Protein AF-A0A7J9YFP3-F1 (afdb_monomer)

Nearest PDB structures (foldseek):
  9b9x-assembly1_A-2  TM=4.489E-01  e=1.096E+00  Vreelandella titanicae
  1pk8-assembly1_D  TM=6.316E-01  e=3.745E+00  Rattus norvegicus
  9f9p-assembly1_C  TM=5.168E-01  e=2.381E+00  Trypanosoma cruzi
  4p76-assembly1_A  TM=4.258E-01  e=6.701E+00  Dipsastraea favus

Secondary structure (DSSP, 8-state):
-----HHHHHHHHHHHHHHHHHHHHHHHHHHHHHHHHHHHHHHHHHHHHHHHHHTT-GGGHHHHHHHHSPTT-EEEEEEETTEEEEEEEE--GGGSSTT--EEEEEEEPPPTTT--S-SEEEEE---GGG---

Solvent-accessible surface area (backbone atoms only — not comparable to full-atom values): 7342 Å² total; per-residue (Å²): 138,88,77,83,71,57,64,73,51,48,58,50,51,51,52,50,53,51,50,53,51,52,50,50,51,51,52,51,50,53,51,50,52,52,52,51,52,43,45,50,28,22,39,53,28,9,44,52,37,12,51,33,43,15,71,58,44,52,85,51,35,62,61,51,35,70,73,50,27,49,82,71,28,33,38,38,36,41,36,48,101,85,29,30,37,13,36,22,35,29,61,42,69,91,66,77,46,78,90,48,71,44,76,24,72,24,74,28,66,48,41,93,87,57,77,79,69,70,82,44,79,50,74,44,77,46,74,74,86,75,77,73,136

Foldseek 3Di:
DDDPPPPVVVVVVVVVVVVVVVVVVVLVVVQVVQQVQQLVLQQVLQAVCQVCVLAVNNVCSQVSCLVRHDAFKKKKWWQAPAFIKIKIKDDGDPCSDPPDIHIYMDTDHHDPPSPDDHIDMDIDGGPPVPPDD

Radius of gyration: 23.88 Å; Cα contacts (8 Å, |Δi|>4): 193; chains: 1; bounding box: 61×21×76 Å

Sequence (133 aa):
MGRCHGDRGAVTVEAAIGMVALVAVLAMALAGFAAVIDQLRCTDAAREVARLAARGERERAGEVVSRIAPPGARWELRTEAGGITAVVHAGPVRGLLPGIRLRAEAFAIPEPGVASAGTRRDRGAPDERRGVP

Mean predicted aligned error: 8.43 Å

Structure (mmCIF, N/CA/C/O backbone):
data_AF-A0A7J9YFP3-F1
#
_entry.id   AF-A0A7J9YFP3-F1
#
loop_
_atom_site.group_PDB
_atom_site.id
_atom_site.type_symbol
_atom_site.label_atom_id
_atom_site.label_alt_id
_atom_site.label_comp_id
_atom_site.label_asym_id
_atom_site.label_entity_id
_atom_site.label_seq_id
_atom_site.pdbx_PDB_ins_code
_atom_site.Cartn_x
_atom_site.Cartn_y
_atom_site.Cartn_z
_atom_site.occupancy
_atom_site.B_iso_or_equiv
_atom_site.auth_seq_id
_atom_site.auth_comp_id
_atom_site.auth_asym_id
_atom_site.auth_atom_id
_atom_site.pdbx_PDB_model_num
ATOM 1 N N . MET A 1 1 ? 41.202 -6.121 -49.914 1.00 46.91 1 MET A N 1
ATOM 2 C CA . MET A 1 1 ? 41.408 -5.210 -48.763 1.00 46.91 1 MET A CA 1
ATOM 3 C C . MET A 1 1 ? 40.055 -4.696 -48.280 1.00 46.91 1 MET A C 1
ATOM 5 O O . MET A 1 1 ? 39.576 -3.676 -48.761 1.00 46.91 1 MET A O 1
ATOM 9 N N . GLY A 1 2 ? 39.396 -5.455 -47.398 1.00 53.03 2 GLY A N 1
ATOM 10 C CA . GLY A 1 2 ? 38.130 -5.063 -46.773 1.00 53.03 2 GLY A CA 1
ATOM 11 C C . GLY A 1 2 ? 38.405 -4.117 -45.610 1.00 53.03 2 GLY A C 1
ATOM 12 O O . GLY A 1 2 ? 39.149 -4.468 -44.701 1.00 53.03 2 GLY A O 1
ATOM 13 N N . ARG A 1 3 ? 37.873 -2.896 -45.676 1.00 60.75 3 ARG A N 1
ATOM 14 C CA . ARG A 1 3 ? 38.041 -1.882 -44.630 1.00 60.75 3 ARG A CA 1
ATOM 15 C C . ARG A 1 3 ? 37.010 -2.094 -43.523 1.00 60.75 3 ARG A C 1
ATOM 17 O O . ARG A 1 3 ? 35.828 -2.274 -43.805 1.00 60.75 3 ARG A O 1
ATOM 24 N N . CYS A 1 4 ? 37.488 -2.033 -42.283 1.00 59.19 4 CYS A N 1
ATOM 25 C CA . CYS A 1 4 ? 36.771 -2.213 -41.024 1.00 59.19 4 CYS A CA 1
ATOM 26 C C . CYS A 1 4 ? 35.695 -1.131 -40.815 1.00 59.19 4 CYS A C 1
ATOM 28 O O . CYS A 1 4 ? 35.907 -0.141 -40.123 1.00 59.19 4 CYS A O 1
ATOM 30 N N . HIS A 1 5 ? 34.527 -1.315 -41.428 1.00 59.22 5 HIS A N 1
ATOM 31 C CA . HIS A 1 5 ? 33.315 -0.544 -41.123 1.00 59.22 5 HIS A CA 1
ATOM 32 C C . HIS A 1 5 ? 32.580 -1.071 -39.868 1.00 59.22 5 HIS A C 1
ATOM 34 O O . HIS A 1 5 ? 31.566 -0.504 -39.472 1.00 59.22 5 HIS A O 1
ATOM 40 N N . GLY A 1 6 ? 33.091 -2.141 -39.241 1.00 60.69 6 GLY A N 1
ATOM 41 C CA . GLY A 1 6 ? 32.480 -2.820 -38.092 1.00 60.69 6 GLY A CA 1
ATOM 42 C C . GLY A 1 6 ? 32.704 -2.133 -36.740 1.00 60.69 6 GLY A C 1
ATOM 43 O O . GLY A 1 6 ? 31.748 -1.990 -35.986 1.00 60.69 6 GLY A O 1
ATOM 44 N N . ASP A 1 7 ? 33.911 -1.634 -36.448 1.00 64.00 7 ASP A N 1
ATOM 45 C CA . ASP A 1 7 ? 34.243 -1.126 -35.100 1.00 64.00 7 ASP A CA 1
ATOM 46 C C . ASP A 1 7 ? 33.474 0.143 -34.716 1.00 64.00 7 ASP A C 1
ATOM 48 O O . ASP A 1 7 ? 33.037 0.298 -33.580 1.00 64.00 7 ASP A O 1
ATOM 52 N N . ARG A 1 8 ? 33.248 1.055 -35.671 1.00 65.69 8 ARG A N 1
ATOM 53 C CA . ARG A 1 8 ? 32.551 2.326 -35.404 1.00 65.69 8 ARG A CA 1
ATOM 54 C C . ARG A 1 8 ? 31.045 2.128 -35.160 1.00 65.69 8 ARG A C 1
ATOM 56 O O . ARG A 1 8 ? 30.441 2.859 -34.377 1.00 65.69 8 ARG A O 1
ATOM 63 N N . GLY A 1 9 ? 30.449 1.132 -35.820 1.00 63.62 9 GLY A N 1
ATOM 64 C CA . GLY A 1 9 ? 29.070 0.709 -35.575 1.00 63.62 9 GLY A CA 1
ATOM 65 C C . GLY A 1 9 ? 28.938 -0.061 -34.261 1.00 63.62 9 GLY A C 1
ATOM 66 O O . GLY A 1 9 ? 28.030 0.224 -33.486 1.00 63.62 9 GLY A O 1
ATOM 67 N N . ALA A 1 10 ? 29.884 -0.961 -33.973 1.00 74.88 10 ALA A N 1
ATOM 68 C CA . ALA A 1 10 ? 29.902 -1.770 -32.756 1.00 74.88 10 ALA A CA 1
ATOM 69 C C . ALA A 1 10 ? 29.914 -0.918 -31.476 1.00 74.88 10 ALA A C 1
ATOM 71 O O . ALA A 1 10 ? 29.059 -1.125 -30.620 1.00 74.88 10 ALA A O 1
ATOM 72 N N . VAL A 1 11 ? 30.779 0.102 -31.379 1.00 77.31 11 VAL A N 1
ATOM 73 C CA . VAL A 1 11 ? 30.829 0.981 -30.188 1.00 77.31 11 VAL A CA 1
ATOM 74 C C . VAL A 1 11 ? 29.546 1.793 -29.984 1.00 77.31 11 VAL A C 1
ATOM 76 O O . VAL A 1 11 ? 29.154 2.081 -28.856 1.00 77.31 11 VAL A O 1
ATOM 79 N N . THR A 1 12 ? 28.854 2.145 -31.073 1.00 85.38 12 THR A N 1
ATOM 80 C CA . THR A 1 12 ? 27.590 2.896 -31.009 1.00 85.38 12 THR A CA 1
ATOM 81 C C . THR A 1 12 ? 26.437 1.983 -30.594 1.00 85.38 12 THR A C 1
ATOM 83 O O . THR A 1 12 ? 25.585 2.382 -29.803 1.00 85.38 12 THR A O 1
ATOM 86 N N . VAL A 1 13 ? 26.425 0.743 -31.093 1.00 88.12 13 VAL A N 1
ATOM 87 C CA . VAL A 1 13 ? 25.469 -0.295 -30.683 1.00 88.12 13 VAL A CA 1
ATOM 88 C C . VAL A 1 13 ? 25.652 -0.635 -29.207 1.00 88.12 13 VAL A C 1
ATOM 90 O O . VAL A 1 13 ? 24.669 -0.704 -28.476 1.00 88.12 13 VAL A O 1
ATOM 93 N N . GLU A 1 14 ? 26.891 -0.778 -28.745 1.00 85.38 14 GLU A N 1
ATOM 94 C CA . GLU A 1 14 ? 27.195 -1.044 -27.340 1.00 85.38 14 GLU A CA 1
ATOM 95 C C . GLU A 1 14 ? 26.725 0.102 -26.435 1.00 85.38 14 GLU A C 1
ATOM 97 O O . GLU A 1 14 ? 26.021 -0.136 -25.453 1.00 85.38 14 GLU A O 1
ATOM 102 N N . ALA A 1 15 ? 27.005 1.354 -26.813 1.00 90.12 15 ALA A N 1
ATOM 103 C CA . ALA A 1 15 ? 26.509 2.522 -26.090 1.00 90.12 15 ALA A CA 1
ATOM 104 C C . ALA A 1 15 ? 24.972 2.594 -26.079 1.00 90.12 15 ALA A C 1
ATOM 106 O O . ALA A 1 15 ? 24.375 2.901 -25.046 1.00 90.12 15 ALA A O 1
ATOM 107 N N . ALA A 1 16 ? 24.314 2.282 -27.200 1.00 93.44 16 ALA A N 1
ATOM 108 C CA . ALA A 1 16 ? 22.857 2.255 -27.284 1.00 93.44 16 ALA A CA 1
ATOM 109 C C . ALA A 1 16 ? 22.254 1.184 -26.364 1.00 93.44 16 ALA A C 1
ATOM 111 O O . ALA A 1 16 ? 21.327 1.479 -25.611 1.00 93.44 16 ALA A O 1
ATOM 112 N N . ILE A 1 17 ? 22.806 -0.032 -26.367 1.00 94.62 17 ILE A N 1
ATOM 113 C CA . ILE A 1 17 ? 22.374 -1.117 -25.476 1.00 94.62 17 ILE A CA 1
ATOM 114 C C . ILE A 1 17 ? 22.609 -0.727 -24.014 1.00 94.62 17 ILE A C 1
ATOM 116 O O . ILE A 1 17 ? 21.718 -0.916 -23.187 1.00 94.62 17 ILE A O 1
ATOM 120 N N . GLY A 1 18 ? 23.758 -0.124 -23.700 1.00 95.12 18 GLY A N 1
ATOM 121 C CA . GLY A 1 18 ? 24.066 0.377 -22.362 1.00 95.12 18 GLY A CA 1
ATOM 122 C C . GLY A 1 18 ? 23.056 1.421 -21.879 1.00 95.12 18 GLY A C 1
ATOM 123 O O . GLY A 1 18 ? 22.541 1.313 -20.766 1.00 95.12 18 GLY A O 1
ATOM 124 N N . MET A 1 19 ? 22.702 2.392 -22.727 1.00 95.94 19 MET A N 1
ATOM 125 C CA . MET A 1 19 ? 21.681 3.397 -22.407 1.00 95.94 19 MET A CA 1
ATOM 126 C C . MET A 1 19 ? 20.296 2.775 -22.219 1.00 95.94 19 MET A C 1
ATOM 128 O O . MET A 1 19 ? 19.609 3.102 -21.253 1.00 95.94 19 MET A O 1
ATOM 132 N N . VAL A 1 20 ? 19.887 1.854 -23.097 1.00 96.62 20 VAL A N 1
ATOM 133 C CA . VAL A 1 20 ? 18.600 1.151 -22.975 1.00 96.62 20 VAL A CA 1
ATOM 134 C C . VAL A 1 20 ? 18.544 0.347 -21.676 1.00 96.62 20 VAL A C 1
ATOM 136 O O . VAL A 1 20 ? 17.551 0.426 -20.953 1.00 96.62 20 VAL A O 1
ATOM 139 N N . ALA A 1 21 ? 19.616 -0.373 -21.337 1.00 97.25 21 ALA A N 1
ATOM 140 C CA . ALA A 1 21 ? 19.711 -1.122 -20.090 1.00 97.25 21 ALA A CA 1
ATOM 141 C C . ALA A 1 21 ? 19.633 -0.196 -18.865 1.00 97.25 21 ALA A C 1
ATOM 143 O O . ALA A 1 21 ? 18.875 -0.473 -17.937 1.00 97.25 21 ALA A O 1
ATOM 144 N N . LEU A 1 22 ? 20.351 0.933 -18.877 1.00 97.94 22 LEU A N 1
ATOM 145 C CA . LEU A 1 22 ? 20.319 1.914 -17.790 1.00 97.94 22 LEU A CA 1
ATOM 146 C C . LEU A 1 22 ? 18.911 2.493 -17.588 1.00 97.94 22 LEU A C 1
ATOM 148 O O . LEU A 1 22 ? 18.426 2.559 -16.458 1.00 97.94 22 LEU A O 1
ATOM 152 N N . VAL A 1 23 ? 18.238 2.876 -18.675 1.00 97.62 23 VAL A N 1
ATOM 153 C CA . VAL A 1 23 ? 16.863 3.391 -18.632 1.00 97.62 23 VAL A CA 1
ATOM 154 C C . VAL A 1 23 ? 15.900 2.328 -18.106 1.00 97.62 23 VAL A C 1
ATOM 156 O O . VAL A 1 23 ? 15.056 2.639 -17.266 1.00 97.62 23 VAL A O 1
ATOM 159 N N . ALA A 1 24 ? 16.044 1.072 -18.537 1.00 95.75 24 ALA A N 1
ATOM 160 C CA . ALA A 1 24 ? 15.218 -0.030 -18.053 1.00 95.75 24 ALA A CA 1
ATOM 161 C C . ALA A 1 24 ? 15.402 -0.269 -16.544 1.00 95.75 24 ALA A C 1
ATOM 163 O O . ALA A 1 24 ? 14.417 -0.393 -15.813 1.00 95.75 24 ALA A O 1
ATOM 164 N N . VAL A 1 25 ? 16.646 -0.269 -16.055 1.00 96.56 25 VAL A N 1
ATOM 165 C CA . VAL A 1 25 ? 16.952 -0.410 -14.622 1.00 96.56 25 VAL A CA 1
ATOM 166 C C . VAL A 1 25 ? 16.380 0.758 -13.822 1.00 96.56 25 VAL A C 1
ATOM 168 O O . VAL A 1 25 ? 15.755 0.535 -12.786 1.00 96.56 25 VAL A O 1
ATOM 171 N N . LEU A 1 26 ? 16.534 1.993 -14.305 1.00 96.56 26 LEU A N 1
ATOM 172 C CA . LEU A 1 26 ? 15.969 3.173 -13.652 1.00 96.56 26 LEU A CA 1
ATOM 173 C C . LEU A 1 26 ? 14.438 3.100 -13.583 1.00 96.56 26 LEU A C 1
ATOM 175 O O . LEU A 1 26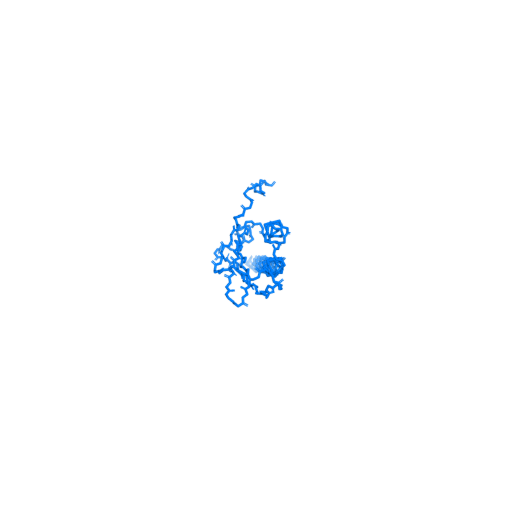 ? 13.861 3.341 -12.523 1.00 96.56 26 LEU A O 1
ATOM 179 N N . ALA A 1 27 ? 13.778 2.727 -14.681 1.00 92.94 27 ALA A N 1
ATOM 180 C CA . ALA A 1 27 ? 12.329 2.553 -14.715 1.00 92.94 27 ALA A CA 1
ATOM 181 C C . ALA A 1 27 ? 11.867 1.491 -13.704 1.00 92.94 27 ALA A C 1
ATOM 183 O O . ALA A 1 27 ? 10.910 1.719 -12.962 1.00 92.94 27 ALA A O 1
ATOM 184 N N . MET A 1 28 ? 12.585 0.368 -13.611 1.00 90.88 28 MET A N 1
ATOM 185 C CA . MET A 1 28 ? 12.305 -0.688 -12.638 1.00 90.88 28 MET A CA 1
ATOM 186 C C . MET A 1 28 ? 12.519 -0.217 -11.191 1.00 90.88 28 MET A C 1
ATOM 188 O O . MET A 1 28 ? 11.701 -0.515 -10.321 1.00 90.88 28 MET A O 1
ATOM 192 N N . ALA A 1 29 ? 13.572 0.561 -10.927 1.00 93.88 29 ALA A N 1
ATOM 193 C CA . ALA A 1 29 ? 13.831 1.131 -9.608 1.00 93.88 29 ALA A CA 1
ATOM 194 C C . ALA A 1 29 ? 12.709 2.089 -9.180 1.00 93.88 29 ALA A C 1
ATOM 196 O O . ALA A 1 29 ? 12.174 1.960 -8.080 1.00 93.88 29 ALA A O 1
ATOM 197 N N . LEU A 1 30 ? 12.294 3.003 -10.062 1.00 92.81 30 LEU A N 1
ATOM 198 C CA . LEU A 1 30 ? 11.185 3.928 -9.806 1.00 92.81 30 LEU A CA 1
ATOM 199 C C . LEU A 1 30 ? 9.862 3.189 -9.574 1.00 92.81 30 LEU A C 1
ATOM 201 O O . LEU A 1 30 ? 9.107 3.551 -8.671 1.00 92.81 30 LEU A O 1
ATOM 205 N N . ALA A 1 31 ? 9.604 2.123 -10.336 1.00 89.25 31 ALA A N 1
ATOM 206 C CA . ALA A 1 31 ? 8.445 1.260 -10.137 1.00 89.25 31 ALA A CA 1
ATOM 207 C C . ALA A 1 31 ? 8.465 0.596 -8.746 1.00 89.25 31 ALA A C 1
ATOM 209 O O . ALA A 1 31 ? 7.452 0.589 -8.042 1.00 89.25 31 ALA A O 1
ATOM 210 N N . GLY A 1 32 ? 9.631 0.105 -8.315 1.00 89.38 32 GLY A N 1
ATOM 211 C CA . GLY A 1 32 ? 9.838 -0.439 -6.974 1.00 89.38 32 GLY A CA 1
ATOM 212 C C . GLY A 1 32 ? 9.605 0.596 -5.871 1.00 89.38 32 GLY A C 1
ATOM 213 O O . GLY A 1 32 ? 8.874 0.325 -4.919 1.00 89.38 32 GLY A O 1
ATOM 214 N N . PHE A 1 33 ? 10.148 1.807 -6.013 1.00 92.25 33 PHE A N 1
ATOM 215 C CA . PHE A 1 33 ? 9.917 2.891 -5.053 1.00 92.25 33 PHE A CA 1
ATOM 216 C C . PHE A 1 33 ? 8.439 3.277 -4.953 1.00 92.25 33 PHE A C 1
ATOM 218 O O . PHE A 1 33 ? 7.932 3.455 -3.845 1.00 92.25 33 PHE A O 1
ATOM 225 N N . ALA A 1 34 ? 7.725 3.354 -6.078 1.00 90.00 34 ALA A N 1
ATOM 226 C CA . ALA A 1 34 ? 6.287 3.609 -6.075 1.00 90.00 34 ALA A CA 1
ATOM 227 C C . ALA A 1 34 ? 5.515 2.517 -5.311 1.00 90.00 34 ALA A C 1
ATOM 229 O O . ALA A 1 34 ? 4.649 2.834 -4.496 1.00 90.00 34 ALA A O 1
ATOM 230 N N . ALA A 1 35 ? 5.876 1.243 -5.498 1.00 89.69 35 ALA A N 1
ATOM 231 C CA . ALA A 1 35 ? 5.275 0.135 -4.756 1.00 89.69 35 ALA A CA 1
ATOM 232 C C . ALA A 1 35 ? 5.543 0.224 -3.241 1.00 89.69 35 ALA A C 1
ATOM 234 O O . ALA A 1 35 ? 4.647 -0.038 -2.438 1.00 89.69 35 ALA A O 1
ATOM 235 N N . VAL A 1 36 ? 6.751 0.637 -2.839 1.00 92.38 36 VAL A N 1
ATOM 236 C CA . VAL A 1 36 ? 7.090 0.869 -1.425 1.00 92.38 36 VAL A CA 1
ATOM 237 C C . VAL A 1 36 ? 6.247 2.004 -0.843 1.00 92.38 36 VAL A C 1
ATOM 239 O O . VAL A 1 36 ? 5.676 1.840 0.232 1.00 92.38 36 VAL A O 1
ATOM 242 N N . ILE A 1 37 ? 6.104 3.125 -1.553 1.00 93.31 37 ILE A N 1
ATOM 243 C CA . ILE A 1 37 ? 5.265 4.250 -1.110 1.00 93.31 37 ILE A CA 1
ATOM 244 C C . ILE A 1 37 ? 3.815 3.796 -0.896 1.00 93.31 37 ILE A C 1
ATOM 246 O O . ILE A 1 37 ? 3.224 4.110 0.137 1.00 93.31 37 ILE A O 1
ATOM 250 N N . ASP A 1 38 ? 3.251 3.022 -1.822 1.00 92.31 38 ASP A N 1
ATOM 251 C CA . ASP A 1 38 ? 1.890 2.498 -1.686 1.00 92.31 38 ASP A CA 1
ATOM 252 C C . ASP A 1 38 ? 1.749 1.526 -0.505 1.00 92.31 38 ASP A C 1
ATOM 254 O O . ASP A 1 38 ? 0.726 1.533 0.185 1.00 92.31 38 ASP A O 1
ATOM 258 N N . GLN A 1 39 ? 2.782 0.731 -0.213 1.00 93.69 39 GLN A N 1
ATOM 259 C CA . GLN A 1 39 ? 2.805 -0.145 0.959 1.00 93.69 39 GLN A CA 1
ATOM 260 C C . GLN A 1 39 ? 2.838 0.660 2.269 1.00 93.69 39 GLN A C 1
ATOM 262 O O . GLN A 1 39 ? 2.128 0.309 3.220 1.00 93.69 39 GLN A O 1
ATOM 267 N N . LEU A 1 40 ? 3.613 1.752 2.328 1.00 95.88 40 LEU A N 1
ATOM 268 C CA . LEU A 1 40 ? 3.594 2.671 3.472 1.00 95.88 40 LEU A CA 1
ATOM 269 C C . LEU A 1 40 ? 2.207 3.297 3.640 1.00 95.88 40 LEU A C 1
ATOM 271 O O . LEU A 1 40 ? 1.643 3.227 4.728 1.00 95.88 40 LEU A O 1
ATOM 275 N N . ARG A 1 41 ? 1.603 3.796 2.555 1.00 94.88 41 ARG A N 1
ATOM 276 C CA . ARG A 1 41 ? 0.237 4.347 2.567 1.00 94.88 41 ARG A CA 1
ATOM 277 C C . ARG A 1 41 ? -0.801 3.342 3.063 1.00 94.88 41 ARG A C 1
ATOM 279 O O . ARG A 1 41 ? -1.677 3.704 3.842 1.00 94.88 41 ARG A O 1
ATOM 286 N N . CYS A 1 42 ? -0.699 2.072 2.665 1.00 95.00 42 CYS A N 1
ATOM 287 C CA . CYS A 1 42 ? -1.562 1.012 3.196 1.00 95.00 42 CYS A CA 1
ATOM 288 C C . CYS A 1 42 ? -1.353 0.808 4.704 1.00 95.00 42 CYS A C 1
ATOM 290 O O . CYS A 1 42 ? -2.320 0.611 5.438 1.00 95.00 42 CYS A O 1
ATOM 292 N N . THR A 1 43 ? -0.102 0.859 5.167 1.00 96.88 43 THR A N 1
ATOM 293 C CA . THR A 1 43 ? 0.255 0.692 6.584 1.00 9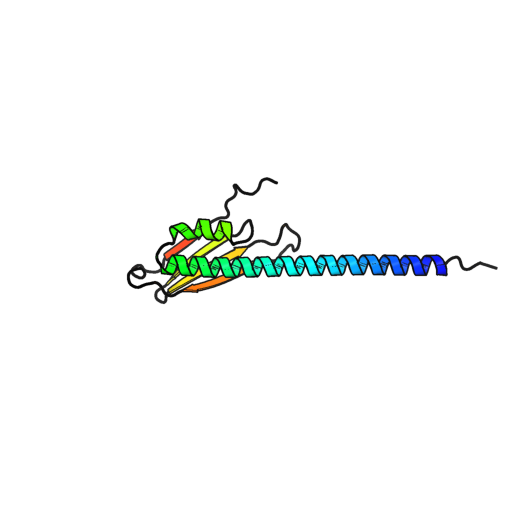6.88 43 THR A CA 1
ATOM 294 C C . THR A 1 43 ? -0.267 1.843 7.437 1.00 96.88 43 THR A C 1
ATOM 296 O O . THR A 1 43 ? -0.852 1.604 8.495 1.00 96.88 43 THR A O 1
ATOM 299 N N . ASP A 1 44 ? -0.115 3.077 6.963 1.00 96.62 44 ASP A N 1
ATOM 300 C CA . ASP A 1 44 ? -0.621 4.268 7.641 1.00 96.62 44 ASP A CA 1
ATOM 301 C C . ASP A 1 44 ? -2.152 4.275 7.675 1.00 96.62 44 ASP A C 1
ATOM 303 O O . ASP A 1 44 ? -2.741 4.500 8.731 1.00 96.62 44 ASP A O 1
ATOM 307 N N . ALA A 1 45 ? -2.806 3.914 6.564 1.00 96.31 45 ALA A N 1
ATOM 308 C CA . ALA A 1 45 ? -4.257 3.766 6.520 1.00 96.31 45 ALA A CA 1
ATOM 309 C C . ALA A 1 45 ? -4.755 2.697 7.507 1.00 96.31 45 ALA A C 1
ATOM 311 O O . ALA A 1 45 ? -5.695 2.949 8.256 1.00 96.31 45 ALA A O 1
ATOM 312 N N . ALA A 1 46 ? -4.116 1.522 7.560 1.00 96.81 46 ALA A N 1
ATOM 313 C CA . ALA A 1 46 ? -4.492 0.467 8.500 1.00 96.81 46 ALA A CA 1
ATOM 314 C C . ALA A 1 46 ? -4.357 0.938 9.956 1.00 96.81 46 ALA A C 1
ATOM 316 O O . ALA A 1 46 ? -5.267 0.731 10.760 1.00 96.81 46 ALA A O 1
ATOM 317 N N . ARG A 1 47 ? -3.250 1.612 10.297 1.00 95.94 47 ARG A N 1
ATOM 318 C CA . ARG A 1 47 ? -3.033 2.161 11.644 1.00 95.94 47 ARG A CA 1
ATOM 319 C C . ARG A 1 47 ? -4.096 3.180 12.029 1.00 95.94 47 ARG A C 1
ATOM 321 O O . ARG A 1 47 ? -4.602 3.116 13.148 1.00 95.94 47 ARG A O 1
ATOM 328 N N . GLU A 1 48 ? -4.443 4.089 11.127 1.00 96.75 48 GLU A N 1
ATOM 329 C CA . GLU A 1 48 ? -5.423 5.133 11.422 1.00 96.75 48 GLU A CA 1
ATOM 330 C C . GLU A 1 48 ? -6.841 4.562 11.550 1.00 96.75 48 GLU A C 1
ATOM 332 O O . GLU A 1 48 ? -7.566 4.899 12.484 1.00 96.75 48 GLU A O 1
ATOM 337 N N . VAL A 1 49 ? -7.213 3.606 10.693 1.00 95.88 49 VAL A N 1
ATOM 338 C CA . VAL A 1 49 ? -8.494 2.890 10.796 1.00 95.88 49 VAL A CA 1
ATOM 339 C C . VAL A 1 49 ? -8.597 2.107 12.105 1.00 95.88 49 VAL A C 1
ATOM 341 O O . VAL A 1 49 ? -9.640 2.147 12.755 1.00 95.88 49 VAL A O 1
ATOM 344 N N . ALA A 1 50 ? -7.526 1.428 12.528 1.00 95.19 50 ALA A N 1
ATOM 345 C CA . ALA A 1 50 ? -7.507 0.722 13.807 1.00 95.19 50 ALA A CA 1
ATOM 346 C C . ALA A 1 50 ? -7.692 1.692 14.988 1.00 95.19 50 ALA A C 1
ATOM 348 O O . ALA A 1 50 ? -8.470 1.406 15.898 1.00 95.19 50 ALA A O 1
ATOM 349 N N . ARG A 1 51 ? -7.039 2.864 14.953 1.00 93.81 51 ARG A N 1
ATOM 350 C CA . ARG A 1 51 ? -7.184 3.913 15.980 1.00 93.81 51 ARG A CA 1
ATOM 351 C C . ARG A 1 51 ? -8.594 4.494 16.035 1.00 93.81 51 ARG A C 1
ATOM 353 O O . ARG A 1 51 ? -9.145 4.621 17.125 1.00 93.81 51 ARG A O 1
ATOM 360 N N . LEU A 1 52 ? -9.191 4.808 14.888 1.00 95.00 52 LEU A N 1
ATOM 361 C CA . LEU A 1 52 ? -10.577 5.278 14.822 1.00 95.00 52 LEU A CA 1
ATOM 362 C C . LEU A 1 52 ? -11.545 4.233 15.368 1.00 95.00 52 LEU A C 1
ATOM 364 O O . LEU A 1 52 ? -12.405 4.541 16.188 1.00 95.00 52 LEU A O 1
ATOM 368 N N . ALA A 1 53 ? -11.374 2.975 14.965 1.00 93.19 53 ALA A N 1
ATOM 369 C CA . ALA A 1 53 ? -12.231 1.901 15.433 1.00 93.19 53 ALA A CA 1
ATOM 370 C C . ALA A 1 53 ? -12.082 1.646 16.941 1.00 93.19 53 ALA A C 1
ATOM 372 O O . ALA A 1 53 ? -13.080 1.358 17.602 1.00 93.19 53 ALA A O 1
ATOM 373 N N . ALA A 1 54 ? -10.875 1.802 17.495 1.00 92.50 54 ALA A N 1
ATOM 374 C CA . ALA A 1 54 ? -10.633 1.736 18.934 1.00 92.50 54 ALA A CA 1
ATOM 375 C C . ALA A 1 54 ? -11.372 2.831 19.718 1.00 92.50 54 ALA A C 1
ATOM 377 O O . ALA A 1 54 ? -11.834 2.559 20.822 1.00 92.50 54 ALA A O 1
ATOM 378 N N . ARG A 1 55 ? -11.553 4.015 19.122 1.00 92.94 55 ARG A N 1
ATOM 379 C CA . ARG A 1 55 ? -12.362 5.129 19.655 1.00 92.94 55 ARG A CA 1
ATOM 380 C C . ARG A 1 55 ? -13.866 4.979 19.423 1.00 92.94 55 ARG A C 1
ATOM 382 O O . ARG A 1 55 ? -14.648 5.821 19.842 1.00 92.94 55 ARG A O 1
ATOM 389 N N . GLY A 1 56 ? -14.283 3.928 18.717 1.00 91.56 56 GLY A N 1
ATOM 390 C CA . GLY A 1 56 ? -15.673 3.739 18.307 1.00 91.56 56 GLY A CA 1
ATOM 391 C C . GLY A 1 56 ? -16.092 4.562 17.084 1.00 91.56 56 GLY A C 1
ATOM 392 O O . GLY A 1 56 ? -17.249 4.482 16.700 1.00 91.56 56 GLY A O 1
ATOM 393 N N . GLU A 1 57 ? -15.175 5.275 16.425 1.00 93.06 57 GLU A N 1
ATOM 394 C CA . GLU A 1 57 ? -15.435 6.129 15.251 1.00 93.06 57 GLU A CA 1
ATOM 395 C C . GLU A 1 57 ? -15.305 5.354 13.920 1.00 93.06 57 GLU A C 1
ATOM 397 O O . GLU A 1 57 ? -14.644 5.792 12.970 1.00 93.06 57 GLU A O 1
ATOM 402 N N . ARG A 1 58 ? -15.899 4.157 13.834 1.00 89.88 58 ARG A N 1
ATOM 403 C CA . ARG A 1 58 ? -15.737 3.251 12.674 1.00 89.88 58 ARG A CA 1
ATOM 404 C C . ARG A 1 58 ? -16.329 3.826 11.387 1.00 89.88 58 ARG A C 1
ATOM 406 O O . ARG A 1 58 ? -15.845 3.528 10.298 1.00 89.88 58 ARG A O 1
ATOM 413 N N . GLU A 1 59 ? -17.330 4.687 11.504 1.00 90.50 59 GLU A N 1
ATOM 414 C CA . GLU A 1 59 ? -18.031 5.340 10.397 1.00 90.50 59 GLU A CA 1
ATOM 415 C C . GLU A 1 59 ? -17.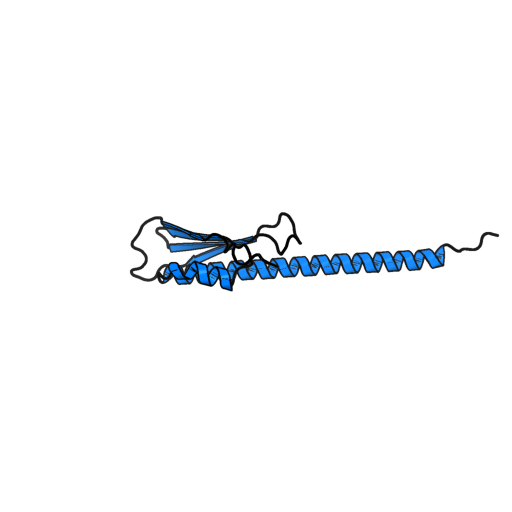089 6.245 9.586 1.00 90.50 59 GLU A C 1
ATOM 417 O O . GLU A 1 59 ? -17.274 6.426 8.383 1.00 90.50 59 GLU A O 1
ATOM 422 N N . ARG A 1 60 ? -16.026 6.761 10.220 1.00 92.19 60 ARG A N 1
ATOM 423 C CA . ARG A 1 60 ? -15.012 7.617 9.583 1.00 92.19 60 ARG A CA 1
ATOM 424 C C . ARG A 1 60 ? -13.927 6.832 8.844 1.00 92.19 60 ARG A C 1
ATOM 426 O O . ARG A 1 60 ? -13.159 7.424 8.084 1.00 92.19 60 ARG A O 1
ATOM 433 N N . ALA A 1 61 ? -13.860 5.509 9.026 1.00 91.62 61 ALA A N 1
ATOM 434 C CA . ALA A 1 61 ? -12.828 4.668 8.421 1.00 91.62 61 ALA A CA 1
ATOM 435 C C . ALA A 1 61 ? -12.819 4.769 6.888 1.00 91.62 61 ALA A C 1
ATOM 437 O O . ALA A 1 61 ? -11.752 4.864 6.284 1.00 91.62 61 ALA A O 1
ATOM 438 N N . GLY A 1 62 ? -13.999 4.813 6.256 1.00 91.19 62 GLY A N 1
ATOM 439 C CA . GLY A 1 62 ? -14.115 4.944 4.802 1.00 91.19 62 GLY A CA 1
ATOM 440 C C . GLY A 1 62 ? -13.484 6.232 4.264 1.00 91.19 62 GLY A C 1
ATOM 441 O O . GLY A 1 62 ? -12.707 6.183 3.310 1.00 91.19 62 GLY A O 1
ATOM 442 N N . GLU A 1 63 ? -13.752 7.370 4.914 1.00 92.19 63 GLU A N 1
ATOM 443 C CA . GLU A 1 63 ? -13.179 8.666 4.528 1.00 92.19 63 GLU A CA 1
ATOM 444 C C . GLU A 1 63 ? -11.651 8.658 4.678 1.00 92.19 63 GLU A C 1
ATOM 446 O O . GLU A 1 63 ? -10.929 9.043 3.756 1.00 92.19 63 GLU A O 1
ATOM 451 N N . VAL A 1 64 ? -11.138 8.162 5.807 1.00 93.19 64 VAL A N 1
ATOM 452 C CA . VAL A 1 64 ? -9.693 8.111 6.069 1.00 93.19 64 VAL A CA 1
ATOM 453 C C . VAL A 1 64 ? -8.966 7.216 5.072 1.00 93.19 64 VAL A C 1
ATOM 455 O O . VAL A 1 64 ? -7.940 7.625 4.524 1.00 93.19 64 VAL A O 1
ATOM 458 N N . VAL A 1 65 ? -9.507 6.032 4.772 1.00 92.81 65 VAL A N 1
ATOM 459 C CA . VAL A 1 65 ? -8.905 5.143 3.770 1.00 92.81 65 VAL A CA 1
ATOM 460 C C . VAL A 1 65 ? -8.890 5.815 2.404 1.00 92.81 65 VAL A C 1
ATOM 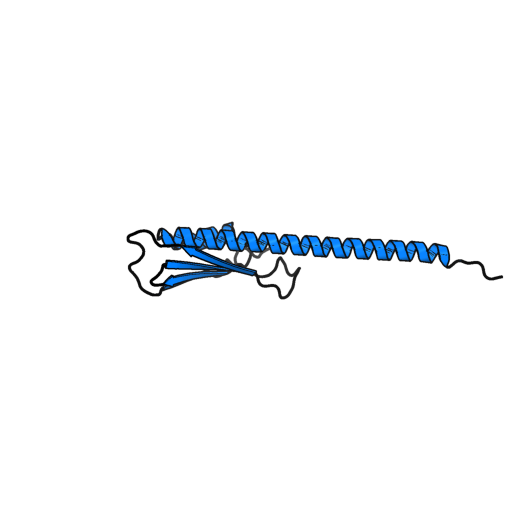462 O O . VAL A 1 65 ? -7.859 5.782 1.742 1.00 92.81 65 VAL A O 1
ATOM 465 N N . SER A 1 66 ? -9.968 6.496 2.006 1.00 91.06 66 SER A N 1
ATOM 466 C CA . SER A 1 66 ? -10.013 7.214 0.724 1.00 91.06 66 SER A CA 1
ATOM 467 C C . SER A 1 66 ? -8.976 8.344 0.613 1.00 91.06 66 SER A C 1
ATOM 469 O O . SER A 1 66 ? -8.545 8.684 -0.489 1.0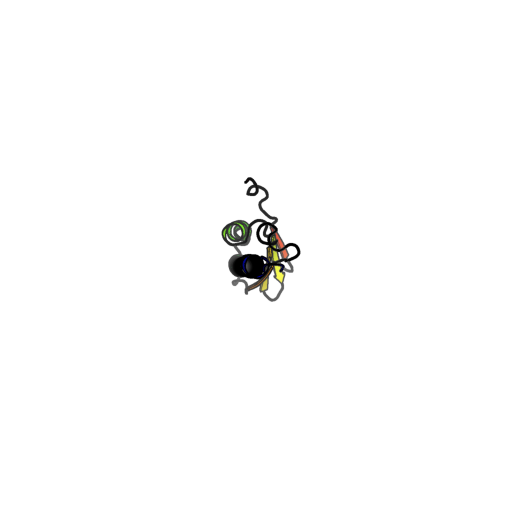0 91.06 66 SER A O 1
ATOM 471 N N . ARG A 1 67 ? -8.559 8.917 1.751 1.00 92.19 67 ARG A N 1
ATOM 472 C CA . ARG A 1 67 ? -7.583 10.009 1.824 1.00 92.19 67 ARG A CA 1
ATOM 473 C C . ARG A 1 67 ? -6.136 9.510 1.841 1.00 92.19 67 ARG A C 1
ATOM 475 O O . ARG A 1 67 ? -5.276 10.155 1.247 1.00 92.19 67 ARG A O 1
ATOM 482 N N . ILE A 1 68 ? -5.866 8.407 2.541 1.00 94.31 68 ILE A N 1
ATOM 483 C CA . ILE A 1 68 ? -4.500 7.920 2.799 1.00 94.31 68 ILE A CA 1
ATOM 484 C C . ILE A 1 68 ? -4.108 6.789 1.845 1.00 94.31 68 ILE A C 1
ATOM 486 O O . ILE A 1 68 ? -2.991 6.780 1.324 1.00 94.31 68 ILE A O 1
ATOM 490 N N . ALA A 1 69 ? -5.000 5.819 1.634 1.00 91.25 69 ALA A N 1
ATOM 491 C CA . ALA A 1 69 ? -4.669 4.602 0.912 1.00 91.25 69 ALA A CA 1
ATOM 492 C C . ALA A 1 69 ? -4.541 4.843 -0.603 1.00 91.25 69 ALA A C 1
ATOM 494 O O . ALA A 1 69 ? -5.093 5.808 -1.143 1.00 91.25 69 ALA A O 1
ATOM 495 N N . PRO A 1 70 ? -3.824 3.959 -1.316 1.00 89.12 70 PRO A N 1
ATOM 496 C CA . PRO A 1 70 ? -3.756 4.016 -2.768 1.00 89.12 70 PRO A CA 1
ATOM 497 C C . PRO A 1 70 ? -5.146 3.900 -3.426 1.00 89.12 70 PRO A C 1
ATOM 499 O O . PRO A 1 70 ? -6.054 3.275 -2.864 1.00 89.12 70 PRO A O 1
ATOM 502 N N . PRO A 1 71 ? -5.333 4.449 -4.641 1.00 85.62 71 PRO A N 1
ATOM 503 C CA . PRO A 1 71 ? -6.573 4.292 -5.395 1.00 85.62 71 PRO A CA 1
ATOM 504 C C . PRO A 1 71 ? -6.952 2.819 -5.581 1.00 85.62 71 PRO A C 1
ATOM 506 O O . PRO A 1 71 ? -6.100 1.972 -5.842 1.00 85.62 71 PRO A O 1
ATOM 509 N N . GLY A 1 72 ? -8.243 2.504 -5.468 1.00 85.50 72 GLY A N 1
ATOM 510 C CA . GLY A 1 72 ? -8.718 1.123 -5.594 1.00 85.50 72 GLY A CA 1
ATOM 511 C C . GLY A 1 72 ? -8.489 0.256 -4.348 1.00 85.50 72 GLY A C 1
ATOM 512 O O . GLY A 1 72 ? -8.751 -0.950 -4.396 1.00 85.50 72 GLY A O 1
ATOM 513 N N . ALA A 1 73 ? -8.001 0.834 -3.244 1.00 90.25 73 ALA A N 1
ATOM 514 C CA . ALA A 1 73 ? -7.817 0.102 -2.001 1.00 90.25 73 ALA A CA 1
ATOM 515 C C . ALA A 1 73 ? -9.149 -0.389 -1.410 1.00 90.25 73 ALA A C 1
ATOM 517 O O . ALA A 1 73 ? -10.185 0.272 -1.480 1.00 90.25 73 ALA A O 1
ATOM 518 N N . ARG A 1 74 ? -9.098 -1.572 -0.798 1.00 92.88 74 ARG A N 1
ATOM 519 C CA . ARG A 1 74 ? -10.177 -2.188 -0.020 1.00 92.88 74 ARG A CA 1
ATOM 520 C C . ARG A 1 74 ? -9.736 -2.309 1.421 1.00 92.88 74 ARG A C 1
ATOM 522 O O . ARG A 1 74 ? -8.554 -2.530 1.678 1.00 92.88 74 ARG A O 1
ATOM 529 N N . TRP A 1 75 ? 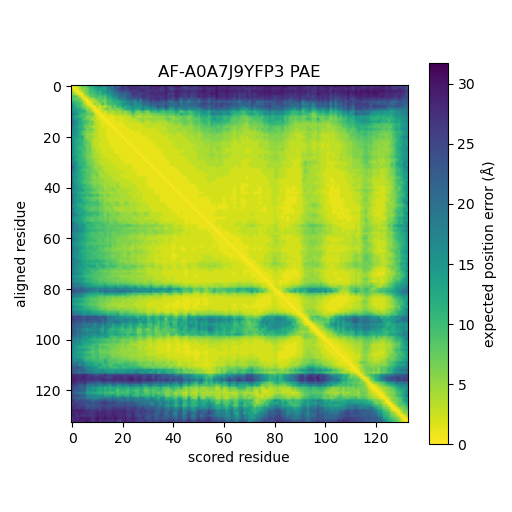-10.677 -2.245 2.348 1.00 94.56 75 TRP A N 1
ATOM 530 C CA . TRP A 1 75 ? -10.355 -2.385 3.761 1.00 94.56 75 TRP A CA 1
ATOM 531 C C . TRP A 1 75 ? -11.359 -3.250 4.509 1.00 94.56 75 TRP A C 1
ATOM 533 O O . TRP A 1 75 ? -12.507 -3.430 4.097 1.00 94.56 75 TRP A O 1
ATOM 543 N N . GLU A 1 76 ? -10.888 -3.801 5.618 1.00 94.81 76 GLU A N 1
ATOM 544 C CA . GLU A 1 76 ? -11.631 -4.651 6.529 1.00 94.81 76 GLU A CA 1
ATOM 545 C C . GLU A 1 76 ? -11.259 -4.312 7.970 1.00 94.81 76 GLU A C 1
ATOM 547 O O . GLU A 1 76 ? -10.097 -4.078 8.285 1.00 94.81 76 GLU A O 1
ATOM 552 N N . LEU A 1 77 ? -12.247 -4.327 8.849 1.00 94.12 77 LEU A N 1
ATOM 553 C CA . LEU A 1 77 ? -12.115 -4.229 10.291 1.00 94.12 77 LEU A CA 1
ATOM 554 C C . LEU A 1 77 ? -12.619 -5.533 10.904 1.00 94.12 77 LEU A C 1
ATOM 556 O O . LEU A 1 77 ? -13.714 -5.993 10.583 1.00 94.12 77 LEU A O 1
ATOM 560 N N . ARG A 1 78 ? -11.825 -6.120 11.795 1.00 92.25 78 ARG A N 1
ATOM 561 C CA . ARG A 1 78 ? -12.166 -7.300 12.592 1.00 92.25 78 ARG A CA 1
ATOM 562 C C . ARG A 1 78 ? -12.108 -6.926 14.061 1.00 92.25 78 ARG A C 1
ATOM 564 O O . ARG A 1 78 ? -11.059 -6.523 14.546 1.00 92.25 78 ARG A O 1
ATOM 571 N N . THR A 1 79 ? -13.229 -7.043 14.754 1.00 89.31 79 THR A N 1
ATOM 572 C CA . THR A 1 79 ? -13.306 -6.873 16.208 1.00 89.31 79 THR A CA 1
ATOM 573 C C . THR A 1 79 ? -13.362 -8.253 16.843 1.00 89.31 79 THR A C 1
ATOM 575 O O . THR A 1 79 ? -14.221 -9.051 16.475 1.00 89.31 79 THR A O 1
ATOM 578 N N . GLU A 1 80 ? -12.455 -8.534 17.772 1.00 83.69 80 GLU A N 1
ATOM 579 C CA . GLU A 1 80 ? -12.343 -9.796 18.510 1.00 83.69 80 GLU A CA 1
ATOM 580 C C . GLU A 1 80 ? -12.193 -9.511 20.013 1.00 83.69 80 GLU A C 1
ATOM 582 O O . GLU A 1 80 ? -11.966 -8.370 20.414 1.00 83.69 80 GLU A O 1
ATOM 587 N N . ALA A 1 81 ? -12.292 -10.543 20.859 1.00 76.12 81 ALA A N 1
ATOM 588 C CA . ALA A 1 81 ? -12.269 -10.394 22.322 1.00 76.12 81 ALA A CA 1
ATOM 589 C C . ALA A 1 81 ? -11.000 -9.704 22.871 1.00 76.12 81 ALA A C 1
ATOM 591 O O . ALA A 1 81 ? -11.024 -9.181 23.981 1.00 76.12 81 ALA A O 1
ATOM 592 N N . GLY A 1 82 ? -9.906 -9.687 22.098 1.00 79.50 82 GLY A N 1
ATOM 593 C CA . GLY A 1 82 ? -8.646 -9.036 22.466 1.00 79.50 82 GLY A CA 1
ATOM 594 C C . GLY A 1 82 ? -8.444 -7.630 21.897 1.00 79.50 82 GLY A C 1
ATOM 595 O O . GLY A 1 82 ? -7.563 -6.924 22.378 1.00 79.50 82 GLY A O 1
ATOM 596 N N . GLY A 1 83 ? -9.223 -7.204 20.896 1.00 89.31 83 GLY A N 1
ATOM 597 C CA . GLY A 1 83 ? -9.072 -5.886 20.280 1.00 89.31 83 GLY A CA 1
ATOM 598 C C . GLY A 1 83 ? -9.575 -5.801 18.843 1.00 89.31 83 GLY A C 1
ATOM 599 O O . GLY A 1 83 ? -10.380 -6.614 18.389 1.00 89.31 83 GLY A O 1
ATOM 600 N N . ILE A 1 84 ? -9.119 -4.777 18.126 1.00 93.00 84 ILE A N 1
ATOM 601 C CA . ILE A 1 84 ? -9.580 -4.455 16.777 1.00 93.00 84 ILE A CA 1
ATOM 602 C C . ILE A 1 84 ? -8.410 -4.511 15.804 1.00 93.00 84 ILE A C 1
ATOM 604 O O . ILE A 1 84 ? -7.390 -3.857 16.001 1.00 93.00 84 ILE A O 1
ATOM 608 N N . THR A 1 85 ? -8.589 -5.256 14.720 1.00 95.12 85 THR A N 1
ATOM 609 C CA . THR A 1 85 ? -7.617 -5.401 13.641 1.00 95.12 85 THR A CA 1
ATOM 610 C C . THR A 1 85 ? -8.155 -4.773 12.365 1.00 95.12 85 THR A C 1
ATOM 612 O O . THR A 1 85 ? -9.207 -5.174 11.870 1.00 95.12 85 THR A O 1
ATOM 615 N N . ALA A 1 86 ? -7.433 -3.809 11.808 1.00 96.31 86 ALA A N 1
ATOM 616 C CA . ALA A 1 86 ? -7.712 -3.221 10.507 1.00 96.31 86 ALA A CA 1
ATOM 617 C C . ALA A 1 86 ? -6.778 -3.819 9.451 1.00 96.31 86 ALA A C 1
ATOM 619 O O . ALA A 1 86 ? -5.569 -3.907 9.663 1.00 96.31 86 ALA A O 1
ATOM 620 N N . VAL A 1 87 ? -7.327 -4.196 8.300 1.00 96.31 87 VAL A N 1
ATOM 621 C CA . VAL A 1 87 ? -6.587 -4.716 7.149 1.00 96.31 87 VAL A CA 1
ATOM 622 C C . VAL A 1 87 ? -6.896 -3.851 5.940 1.00 96.31 87 VAL A C 1
ATOM 624 O O . VAL A 1 87 ? -8.060 -3.633 5.617 1.00 96.31 87 VAL A O 1
ATOM 627 N N . VAL A 1 88 ? -5.860 -3.391 5.246 1.00 95.62 88 VAL A N 1
ATOM 628 C CA . VAL A 1 88 ? -5.977 -2.622 4.003 1.00 95.62 88 VAL A CA 1
ATOM 629 C C . VAL A 1 88 ? -5.274 -3.382 2.886 1.00 95.62 88 VAL A C 1
ATOM 631 O O . VAL A 1 88 ? -4.159 -3.878 3.050 1.00 95.62 88 VAL A O 1
ATOM 634 N N . HIS A 1 89 ? -5.942 -3.480 1.745 1.00 93.44 89 HIS A N 1
ATOM 635 C CA . HIS A 1 89 ? -5.464 -4.135 0.539 1.00 93.44 89 HIS A CA 1
ATOM 636 C C . HIS A 1 89 ? -5.444 -3.141 -0.611 1.00 93.44 89 HIS A C 1
ATOM 638 O O . HIS A 1 89 ? -6.451 -2.481 -0.845 1.00 93.44 89 HIS A O 1
ATOM 644 N N . ALA A 1 90 ? -4.368 -3.110 -1.390 1.00 90.25 90 ALA A N 1
ATOM 645 C CA . ALA A 1 90 ? -4.309 -2.321 -2.616 1.00 90.25 90 ALA A CA 1
ATOM 646 C C . ALA A 1 90 ? -3.830 -3.166 -3.801 1.00 90.25 90 ALA A C 1
ATOM 648 O O . ALA A 1 90 ? -3.015 -4.086 -3.662 1.00 90.25 90 ALA A O 1
ATOM 649 N N . GLY A 1 91 ? -4.398 -2.865 -4.970 1.00 80.44 91 GLY A N 1
ATOM 650 C CA . GLY A 1 91 ? -3.874 -3.330 -6.250 1.00 80.44 91 GLY A CA 1
ATOM 651 C C . GLY A 1 91 ? -2.621 -2.541 -6.640 1.00 80.44 91 GLY A C 1
ATOM 652 O O . GLY A 1 91 ? -2.351 -1.496 -6.052 1.00 80.44 91 GLY A O 1
ATOM 653 N N . PRO A 1 92 ? -1.844 -3.034 -7.611 1.00 65.69 92 PRO A N 1
ATOM 654 C CA . PRO A 1 92 ? -0.576 -2.419 -7.969 1.00 65.69 92 PRO A CA 1
ATOM 655 C C . PRO A 1 92 ? -0.776 -1.041 -8.608 1.00 65.69 92 PRO A C 1
ATOM 657 O O . PRO A 1 92 ? -1.781 -0.791 -9.279 1.00 65.69 92 PRO A O 1
ATOM 660 N N . VAL A 1 93 ? 0.237 -0.184 -8.458 1.00 64.69 93 VAL A N 1
ATOM 661 C CA . VAL A 1 93 ? 0.352 1.143 -9.078 1.00 64.69 93 VAL A CA 1
ATOM 662 C C . VAL A 1 93 ? 0.059 1.046 -10.580 1.00 64.69 93 VAL A C 1
ATOM 664 O O . VAL A 1 93 ? 0.917 0.615 -11.345 1.00 64.69 93 VAL A O 1
ATOM 667 N N . ARG A 1 94 ? -1.151 1.423 -11.016 1.00 65.06 94 ARG A N 1
ATOM 668 C CA . ARG A 1 94 ? -1.526 1.646 -12.432 1.00 65.06 94 ARG A CA 1
ATOM 669 C C . ARG A 1 94 ? -1.012 0.584 -13.433 1.00 65.06 94 ARG A C 1
ATOM 671 O O . ARG A 1 94 ? -0.610 0.925 -14.539 1.00 65.06 94 ARG A O 1
ATOM 678 N N . GLY A 1 95 ? -1.004 -0.697 -13.054 1.00 63.44 95 GLY A N 1
ATOM 679 C CA . GLY A 1 95 ? -0.562 -1.795 -13.931 1.00 63.44 95 GLY A CA 1
ATOM 680 C C . GLY A 1 95 ? 0.950 -1.882 -14.185 1.00 63.44 95 GLY A C 1
ATOM 681 O O . GLY A 1 95 ? 1.368 -2.692 -15.005 1.00 63.44 95 GLY A O 1
ATOM 682 N N . LEU A 1 96 ? 1.771 -1.099 -13.478 1.00 65.75 96 LEU A N 1
ATOM 683 C CA . LEU A 1 96 ? 3.226 -1.061 -13.654 1.00 65.75 96 LEU A CA 1
ATOM 684 C C . LEU A 1 96 ? 3.917 -2.335 -13.133 1.00 65.75 96 LEU A C 1
ATOM 686 O O . LEU A 1 96 ? 4.940 -2.749 -13.667 1.00 65.75 96 LEU A O 1
ATOM 690 N N . LEU A 1 97 ? 3.333 -2.976 -12.113 1.00 69.50 97 LEU A N 1
ATOM 691 C CA . LEU A 1 97 ? 3.766 -4.278 -11.596 1.00 69.50 97 LEU A CA 1
ATOM 692 C C . LEU A 1 97 ? 2.580 -5.258 -11.565 1.00 69.50 97 LEU A C 1
ATOM 694 O O . LEU A 1 97 ? 1.961 -5.455 -10.512 1.00 69.50 97 LEU A O 1
ATOM 698 N N . PRO A 1 98 ? 2.208 -5.849 -12.714 1.00 71.31 98 PRO A N 1
ATOM 699 C CA . PRO A 1 98 ? 1.110 -6.804 -12.768 1.00 71.31 98 PRO A CA 1
ATOM 700 C C . PRO A 1 98 ? 1.390 -7.995 -11.839 1.00 71.31 98 PRO A C 1
ATOM 702 O O . PRO A 1 98 ? 2.489 -8.539 -11.808 1.00 71.31 98 PRO A O 1
ATOM 705 N N . GLY A 1 99 ? 0.384 -8.387 -11.052 1.00 75.50 99 GLY A N 1
ATOM 706 C CA . GLY A 1 99 ? 0.470 -9.515 -10.117 1.00 75.50 99 GLY A CA 1
ATOM 707 C C . GLY A 1 99 ? 0.877 -9.163 -8.681 1.00 75.50 99 GLY A C 1
ATOM 708 O O . GLY A 1 99 ? 0.680 -9.990 -7.791 1.00 75.50 99 GLY A O 1
ATOM 709 N N . ILE A 1 100 ? 1.355 -7.944 -8.407 1.00 80.94 100 ILE A N 1
ATOM 710 C CA . ILE A 1 100 ? 1.676 -7.524 -7.035 1.00 80.94 100 ILE A CA 1
ATOM 711 C C . ILE A 1 100 ? 0.415 -7.033 -6.324 1.00 80.94 100 ILE A C 1
ATOM 713 O O . ILE A 1 100 ? -0.271 -6.130 -6.797 1.00 80.94 100 ILE A O 1
ATOM 717 N N . ARG A 1 101 ? 0.111 -7.619 -5.162 1.00 87.19 101 ARG A N 1
ATOM 718 C CA . ARG A 1 101 ? -0.950 -7.152 -4.262 1.00 87.19 101 ARG A CA 1
ATOM 719 C C . ARG A 1 101 ? -0.344 -6.718 -2.943 1.00 87.19 101 ARG A C 1
ATOM 721 O O . ARG A 1 101 ? 0.383 -7.484 -2.316 1.00 87.19 101 ARG A O 1
ATOM 728 N N . LEU A 1 102 ? -0.684 -5.508 -2.525 1.00 91.00 102 LEU A N 1
ATOM 729 C CA . LEU A 1 102 ? -0.240 -4.941 -1.263 1.00 91.00 102 LEU A CA 1
ATOM 730 C C . LEU A 1 102 ? -1.256 -5.279 -0.174 1.00 91.00 102 LEU A C 1
ATOM 732 O O . LEU A 1 102 ? -2.471 -5.275 -0.406 1.00 91.00 102 LEU A O 1
ATOM 736 N N . ARG A 1 103 ? -0.753 -5.599 1.016 1.00 93.81 103 ARG A N 1
ATOM 737 C CA . ARG A 1 103 ? -1.552 -5.865 2.215 1.00 93.81 103 ARG A CA 1
ATOM 738 C C . ARG A 1 103 ? -0.835 -5.257 3.407 1.00 93.81 103 ARG A C 1
ATOM 740 O O . ARG A 1 103 ? 0.355 -5.500 3.599 1.00 93.81 103 ARG A O 1
ATOM 747 N N . ALA A 1 104 ? -1.575 -4.523 4.222 1.00 95.88 104 ALA A N 1
ATOM 748 C CA . ALA A 1 104 ? -1.114 -4.042 5.512 1.00 95.88 104 ALA A CA 1
ATOM 749 C C . ALA A 1 104 ? -2.165 -4.328 6.583 1.00 95.88 104 ALA A C 1
ATOM 751 O O . ALA A 1 104 ? -3.362 -4.366 6.297 1.00 95.88 104 ALA A O 1
ATOM 752 N N . GLU A 1 105 ? -1.704 -4.555 7.806 1.00 96.56 105 GLU A N 1
ATOM 753 C CA . GLU A 1 105 ? -2.537 -4.915 8.947 1.00 96.56 105 GLU A CA 1
ATOM 754 C C . GLU A 1 105 ? -2.059 -4.153 10.181 1.00 96.56 105 GLU A C 1
ATOM 756 O O . GLU A 1 105 ? -0.855 -4.000 10.393 1.00 96.56 105 GLU A O 1
ATOM 761 N N . ALA A 1 106 ? -3.001 -3.651 10.974 1.00 96.88 106 ALA A N 1
ATOM 762 C CA . ALA A 1 106 ? -2.722 -2.936 12.209 1.00 96.88 106 ALA A CA 1
ATOM 763 C C . ALA A 1 106 ? -3.736 -3.315 13.288 1.00 96.88 106 ALA A C 1
ATOM 765 O O . ALA A 1 106 ? -4.921 -3.477 13.007 1.00 96.88 106 ALA A O 1
ATOM 766 N N . PHE A 1 107 ? -3.260 -3.422 14.525 1.00 95.19 107 PHE A N 1
ATOM 767 C CA . PHE A 1 107 ? -4.059 -3.791 15.687 1.00 95.19 107 PHE A CA 1
ATOM 768 C C . PHE A 1 107 ? -4.138 -2.631 16.682 1.00 95.19 107 PHE A C 1
ATOM 770 O O . PHE A 1 107 ? -3.151 -1.918 16.884 1.00 95.19 107 PHE A O 1
ATOM 777 N N . ALA A 1 108 ? -5.295 -2.458 17.315 1.00 94.31 108 ALA A N 1
ATOM 778 C CA . ALA A 1 108 ? -5.521 -1.479 18.368 1.00 94.31 108 ALA A CA 1
ATOM 779 C C . ALA A 1 108 ? -6.420 -2.044 19.474 1.00 94.31 108 ALA A C 1
ATOM 781 O O . ALA A 1 108 ? -7.355 -2.807 19.219 1.00 94.31 108 ALA A O 1
ATOM 782 N N . ILE A 1 109 ? -6.144 -1.626 20.710 1.00 93.38 109 ILE A N 1
ATOM 783 C CA . ILE A 1 109 ? -6.980 -1.945 21.866 1.00 93.38 109 ILE A CA 1
ATOM 784 C C . ILE A 1 109 ? -8.105 -0.903 21.937 1.00 93.38 109 ILE A C 1
ATOM 786 O O . ILE A 1 109 ? -7.807 0.291 21.895 1.00 93.38 109 ILE A O 1
ATOM 790 N N . PRO A 1 110 ? -9.374 -1.327 22.023 1.00 92.00 110 PRO A N 1
ATOM 791 C CA . PRO A 1 110 ? -10.511 -0.423 22.139 1.00 92.00 110 PRO A CA 1
ATOM 792 C C . PRO A 1 110 ? -10.485 0.375 23.443 1.00 92.00 110 PRO A C 1
ATOM 794 O O . PRO A 1 110 ? -10.076 -0.128 24.490 1.00 92.00 110 PRO A O 1
ATOM 797 N N . GLU A 1 111 ? -10.974 1.610 23.382 1.00 89.12 111 GLU A N 1
ATOM 798 C CA . GLU A 1 111 ? -11.183 2.435 24.565 1.00 89.12 111 GLU A CA 1
ATOM 799 C C . GLU A 1 111 ? -12.269 1.821 25.475 1.00 89.12 111 GLU A C 1
ATOM 801 O O . GLU A 1 111 ? -13.166 1.104 24.998 1.00 89.12 111 GLU A O 1
ATOM 806 N N . PRO A 1 112 ? -12.216 2.079 26.797 1.00 84.06 112 PRO A N 1
ATOM 807 C CA . PRO A 1 112 ? -13.240 1.612 27.724 1.00 84.06 112 PRO A CA 1
ATOM 808 C C . PRO A 1 112 ? -14.645 2.026 27.260 1.00 84.06 112 PRO A C 1
ATOM 810 O O . PRO A 1 112 ? -14.894 3.195 26.987 1.00 84.06 112 PRO A O 1
ATOM 813 N N . GLY A 1 113 ? -15.568 1.065 27.165 1.00 81.75 113 GLY A N 1
ATOM 814 C CA . GLY A 1 113 ? -16.946 1.293 26.702 1.00 81.75 113 GLY A CA 1
ATOM 815 C C . GLY A 1 113 ? -17.198 1.017 25.213 1.00 81.75 113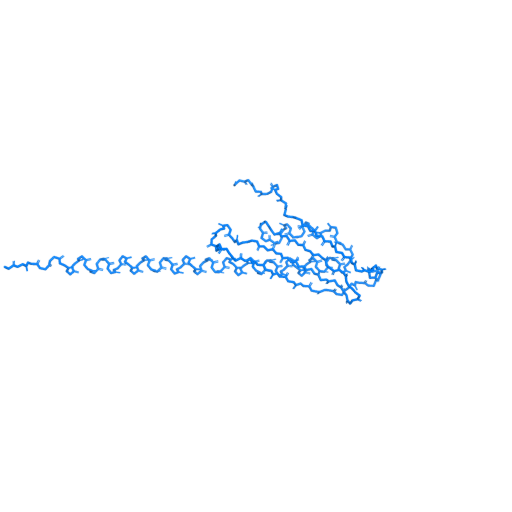 GLY A C 1
ATOM 816 O O . GLY A 1 113 ? -18.352 0.854 24.826 1.00 81.75 113 GLY A O 1
ATOM 817 N N . VAL A 1 114 ? -16.151 0.869 24.390 1.00 81.56 114 VAL A N 1
ATOM 818 C CA . VAL A 1 114 ? -16.268 0.515 22.957 1.00 81.56 114 VAL A CA 1
ATOM 819 C C . VAL A 1 114 ? -16.311 -1.008 22.744 1.00 81.56 114 VAL A C 1
ATOM 821 O O . VAL A 1 114 ? -16.925 -1.500 21.792 1.00 81.56 114 VAL A O 1
ATOM 824 N N . ALA A 1 115 ? -15.675 -1.772 23.640 1.00 66.25 115 ALA A N 1
ATOM 825 C CA . ALA A 1 115 ? -15.614 -3.234 23.614 1.00 66.25 115 ALA A CA 1
ATOM 826 C C . ALA A 1 115 ? -16.761 -3.870 24.409 1.00 66.25 115 ALA A C 1
ATOM 828 O O . ALA A 1 115 ? -16.584 -4.304 25.542 1.00 66.25 115 ALA A O 1
ATOM 829 N N . SER A 1 116 ? -17.957 -3.911 23.830 1.00 52.91 116 SER A N 1
ATOM 830 C CA . SER A 1 116 ? -19.107 -4.598 24.443 1.00 52.91 116 SER A CA 1
ATOM 831 C C . SER A 1 116 ? -19.855 -5.527 23.483 1.00 52.91 116 SER A C 1
ATOM 833 O O . SER A 1 116 ? -20.819 -6.175 23.879 1.00 52.91 116 SER A O 1
ATOM 835 N N . ALA A 1 117 ? -19.392 -5.670 22.240 1.00 56.50 117 ALA A N 1
ATOM 836 C CA . ALA A 1 117 ? -20.018 -6.529 21.240 1.00 56.50 117 ALA A CA 1
ATOM 837 C C . ALA A 1 117 ? -19.008 -7.554 20.717 1.00 56.50 117 ALA A C 1
ATOM 839 O O . ALA A 1 117 ? -17.854 -7.204 20.486 1.00 56.50 117 ALA A O 1
ATOM 840 N N . GLY A 1 118 ? -19.452 -8.806 20.559 1.00 65.12 118 GLY A N 1
ATOM 841 C CA . GLY A 1 118 ? -18.652 -9.938 20.082 1.00 65.12 118 GLY A CA 1
ATOM 842 C C . GLY A 1 118 ? -18.057 -9.760 18.679 1.00 65.12 118 GLY A C 1
ATOM 843 O O . GLY A 1 118 ? -17.920 -8.654 18.167 1.00 65.12 118 GLY A O 1
ATOM 844 N N . THR A 1 119 ? -17.681 -10.867 18.037 1.00 72.81 119 THR A N 1
ATOM 845 C CA . THR A 1 119 ? -16.968 -10.828 16.754 1.00 72.81 119 THR A CA 1
ATOM 846 C C . THR A 1 119 ? -17.740 -10.036 15.691 1.00 72.81 119 THR A C 1
ATOM 848 O O . THR A 1 119 ? -18.775 -10.488 15.204 1.00 72.81 119 THR A O 1
ATOM 851 N N . ARG A 1 120 ? -17.234 -8.852 15.317 1.00 80.44 120 ARG A N 1
ATOM 852 C CA . ARG A 1 120 ? -17.852 -7.954 14.324 1.00 80.44 120 ARG A CA 1
ATOM 853 C C . ARG A 1 120 ? -16.879 -7.663 13.193 1.00 80.44 120 ARG A C 1
ATOM 855 O O . ARG A 1 120 ? -15.711 -7.366 13.443 1.00 80.44 120 ARG A O 1
ATOM 862 N N . ARG A 1 121 ? -17.369 -7.740 11.954 1.00 83.56 121 ARG A N 1
ATOM 863 C CA . ARG A 1 121 ? -16.575 -7.529 10.741 1.00 83.56 121 ARG A CA 1
ATOM 864 C C . ARG A 1 121 ? -17.186 -6.431 9.879 1.00 83.56 121 ARG A C 1
ATOM 866 O O . ARG A 1 121 ? -18.257 -6.644 9.317 1.00 83.56 121 ARG A O 1
ATOM 873 N N . ASP A 1 122 ? -16.463 -5.331 9.711 1.00 85.94 122 ASP A N 1
ATOM 874 C CA . ASP A 1 122 ? -16.859 -4.223 8.836 1.00 85.94 122 ASP A CA 1
ATOM 875 C C . ASP A 1 122 ? -15.929 -4.187 7.619 1.00 85.94 122 ASP A C 1
ATOM 877 O O . ASP A 1 122 ? -14.749 -4.518 7.719 1.00 85.94 122 ASP A O 1
ATOM 881 N N . ARG A 1 123 ? -16.443 -3.845 6.437 1.00 86.75 123 ARG A N 1
ATOM 882 C CA . ARG A 1 123 ? -15.654 -3.786 5.197 1.00 86.75 123 ARG A CA 1
ATOM 883 C C . ARG A 1 123 ? -16.062 -2.579 4.370 1.00 86.75 123 ARG A C 1
ATOM 885 O O . ARG A 1 123 ? -17.247 -2.275 4.285 1.00 86.75 123 ARG A O 1
ATOM 892 N N . GLY A 1 124 ? -15.090 -1.957 3.710 1.00 81.94 124 GLY A N 1
ATOM 893 C CA . GLY A 1 124 ? -15.331 -0.917 2.714 1.00 81.94 124 GLY A CA 1
ATOM 894 C C . GLY A 1 124 ? -14.774 -1.306 1.351 1.00 81.94 124 GLY A C 1
ATOM 895 O O . GLY A 1 124 ? -13.639 -1.782 1.226 1.00 81.94 124 GLY A O 1
ATOM 896 N N . ALA A 1 125 ? -15.611 -1.120 0.332 1.00 71.06 125 ALA A N 1
ATOM 897 C CA . ALA A 1 125 ? -15.243 -1.262 -1.069 1.00 71.06 125 ALA A CA 1
ATOM 898 C C . ALA A 1 125 ? -14.533 0.011 -1.571 1.00 71.06 125 ALA A C 1
ATOM 900 O O . ALA A 1 125 ? -14.640 1.061 -0.930 1.00 71.06 125 ALA A O 1
ATOM 901 N N . PRO A 1 12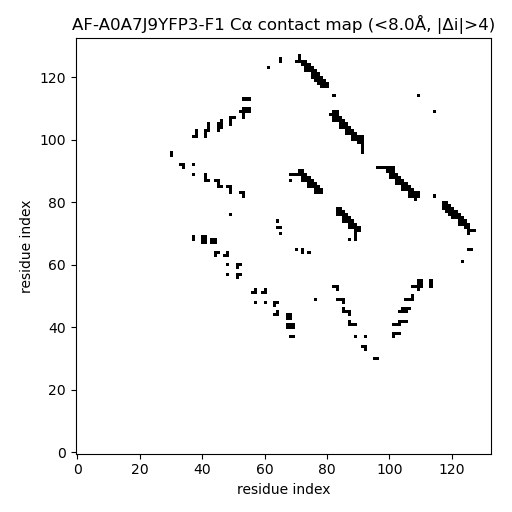6 ? -13.805 -0.061 -2.698 1.00 66.25 126 PRO A N 1
ATOM 902 C CA . PRO A 1 126 ? -13.217 1.121 -3.305 1.00 66.25 126 PRO A CA 1
ATOM 903 C C . PRO A 1 126 ? -14.328 2.077 -3.742 1.00 66.25 126 PRO A C 1
ATOM 905 O O . PRO A 1 126 ? -15.360 1.633 -4.244 1.00 66.25 126 PRO A O 1
ATOM 908 N N . ASP A 1 127 ? -14.108 3.380 -3.594 1.00 60.59 127 ASP A N 1
ATOM 909 C CA . ASP A 1 127 ? -14.996 4.375 -4.189 1.00 60.59 127 ASP A CA 1
ATOM 910 C C . ASP A 1 127 ? -14.816 4.365 -5.719 1.00 60.59 127 ASP A C 1
ATOM 912 O O . ASP A 1 127 ? -13.877 4.958 -6.256 1.00 60.59 127 ASP A O 1
ATOM 916 N N . GLU A 1 128 ? -15.696 3.649 -6.430 1.00 55.19 128 GLU A N 1
ATOM 917 C CA . GLU A 1 128 ? -15.692 3.540 -7.901 1.00 55.19 128 GLU A CA 1
ATOM 918 C C . GLU A 1 128 ? -15.842 4.904 -8.597 1.00 55.19 128 GLU A C 1
ATOM 920 O O . GLU A 1 128 ? -15.510 5.042 -9.773 1.00 55.19 128 GLU A O 1
ATOM 925 N N . ARG A 1 129 ? -16.275 5.948 -7.878 1.00 53.94 129 ARG A N 1
ATOM 926 C CA . ARG A 1 129 ? -16.513 7.284 -8.442 1.00 53.94 129 ARG A CA 1
ATOM 927 C C . ARG A 1 129 ? -15.236 8.073 -8.740 1.00 53.94 129 ARG A C 1
ATOM 929 O O . ARG A 1 129 ? -15.314 9.092 -9.420 1.00 53.94 129 ARG A O 1
ATOM 936 N N . ARG A 1 130 ? -14.063 7.617 -8.283 1.00 54.50 130 ARG A N 1
ATOM 937 C CA . ARG A 1 130 ? -12.774 8.313 -8.479 1.00 54.50 130 ARG A CA 1
ATOM 938 C C . ARG A 1 130 ? -11.944 7.807 -9.667 1.00 54.50 130 ARG A C 1
ATOM 940 O O . ARG A 1 130 ? -10.795 8.216 -9.817 1.00 54.50 130 ARG A O 1
ATOM 947 N N . GLY A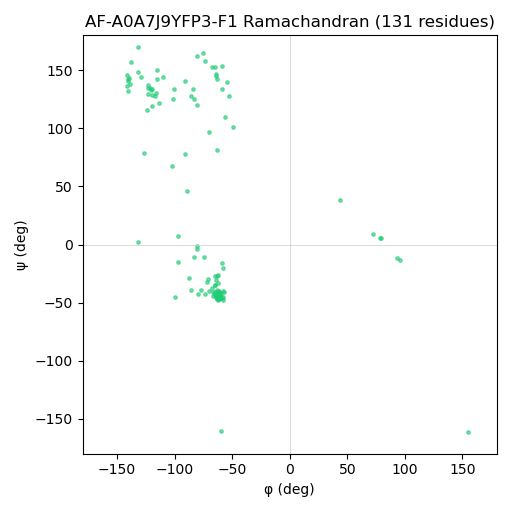 1 131 ? -12.503 6.915 -10.488 1.00 45.31 131 GLY A N 1
ATOM 948 C CA . GLY A 1 131 ? -11.869 6.369 -11.690 1.00 45.31 131 GLY A CA 1
ATOM 949 C C . GLY A 1 131 ? -12.385 6.998 -12.985 1.00 45.31 131 GLY A C 1
ATOM 950 O O . GLY A 1 131 ? -13.040 6.314 -13.758 1.00 45.31 131 GLY A O 1
ATOM 951 N N . VAL A 1 132 ? -12.106 8.278 -13.234 1.00 47.62 132 VAL A N 1
ATOM 952 C CA . VAL A 1 132 ? -12.291 8.935 -14.548 1.00 47.62 132 VAL A CA 1
ATOM 953 C C . VAL A 1 132 ? -11.094 9.890 -14.743 1.00 47.62 132 VAL A C 1
ATOM 955 O O . VAL A 1 132 ? -10.661 10.467 -13.745 1.00 47.62 132 VAL A O 1
ATOM 958 N N . PRO A 1 133 ? -10.482 9.935 -15.947 1.00 48.66 133 PRO A N 1
ATOM 959 C CA . PRO A 1 133 ? -9.024 9.926 -16.138 1.00 48.66 133 PRO A CA 1
ATOM 960 C C . PRO A 1 133 ? -8.273 11.212 -15.784 1.00 48.66 133 PRO A C 1
ATOM 962 O O . PRO A 1 133 ? -8.852 12.311 -15.918 1.00 48.66 133 PRO A O 1
#

pLDDT: mean 84.23, std 14.09, range [45.31, 97.94]